Protein AF-A0A8S2MYW1-F1 (afdb_monomer_lite)

Organism: NCBI:txid1234261

pLDDT: mean 93.0, std 9.27, range [55.5, 98.62]

InterPro domains:
  IPR011990 Tetratricopeptide-like helical domain superfamily [G3DSA:1.25.40.10] (1-68)
  IPR011990 Tetratricopeptide-like helical domain superfamily [SSF48452] (4-67)
  IPR019734 Tetratricopeptide repeat [PS50005] (10-43)
  IPR019734 Tetratricopeptide repeat [SM00028] (10-43)

Sequence (70 aa):
SLPSNHPSLATTYNNIGLVHDEKGEYDKALENYERTLEIELKSLPSNHPSLATTYNNIGLVHAVKGDMYC

Radius of gyration: 12.45 Å; chains: 1; bounding box: 32×28×26 Å

Secondary structure (DSSP, 8-state):
---TT-HHHHHHHHHHHHHHHHTT-HHHHHHHHHHHHHHHHHHS-TT-HHHHHHHHHHHHHHHHHHHHT-

Structure (mmCIF, N/CA/C/O backbone):
data_AF-A0A8S2MYW1-F1
#
_entry.id   AF-A0A8S2MYW1-F1
#
loop_
_atom_site.group_PDB
_atom_site.id
_atom_site.type_symbol
_atom_site.label_atom_id
_atom_site.label_alt_id
_atom_site.label_comp_id
_atom_site.label_asym_id
_atom_site.label_entity_id
_atom_site.label_seq_id
_atom_site.pdbx_PDB_ins_code
_atom_site.Cartn_x
_atom_site.Cartn_y
_atom_site.Cartn_z
_atom_site.occupancy
_atom_site.B_iso_or_equiv
_atom_site.auth_seq_id
_atom_site.auth_comp_id
_atom_site.auth_asym_id
_atom_site.auth_atom_id
_atom_site.pdbx_PDB_model_num
ATOM 1 N N . SER A 1 1 ? -14.056 18.862 9.328 1.00 72.38 1 SER A N 1
ATOM 2 C CA . SER A 1 1 ? -12.786 18.226 8.916 1.00 72.38 1 SER A CA 1
ATOM 3 C C . SER A 1 1 ? -12.857 16.749 9.257 1.00 72.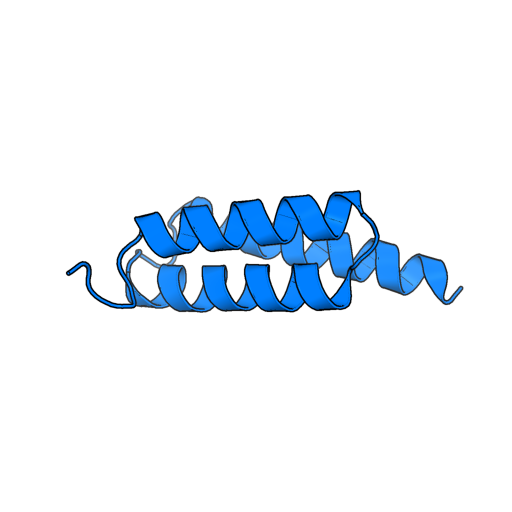38 1 SER A C 1
ATOM 5 O O . SER A 1 1 ? -13.411 16.417 10.299 1.00 72.38 1 SER A O 1
ATOM 7 N N . LEU A 1 2 ? -12.377 15.866 8.376 1.00 70.19 2 LEU A N 1
ATOM 8 C CA . LEU A 1 2 ? -12.288 14.436 8.686 1.00 70.19 2 LEU A CA 1
ATOM 9 C C . LEU A 1 2 ? -11.128 14.194 9.669 1.00 70.19 2 LEU A C 1
ATOM 11 O O . LEU A 1 2 ? -10.102 14.870 9.545 1.00 70.19 2 LEU A O 1
ATOM 15 N N . PRO A 1 3 ? -11.263 13.262 10.630 1.00 79.06 3 PRO A N 1
ATOM 16 C CA . PRO A 1 3 ? -10.142 12.807 11.447 1.00 79.06 3 PRO A CA 1
ATOM 17 C C . PRO A 1 3 ? -8.987 12.308 10.572 1.00 79.06 3 PRO A C 1
ATOM 19 O O . PRO A 1 3 ? -9.212 11.760 9.493 1.00 79.06 3 PRO A O 1
ATOM 22 N N . SER A 1 4 ? -7.749 12.453 11.044 1.00 74.75 4 SER A N 1
ATOM 23 C CA . SER A 1 4 ? -6.538 12.059 10.303 1.00 74.75 4 SER A CA 1
ATOM 24 C C . SER A 1 4 ? -6.438 10.558 10.002 1.00 74.75 4 SER A C 1
ATOM 26 O O . SER A 1 4 ? -5.610 10.156 9.191 1.00 74.75 4 SER A O 1
ATOM 28 N N . ASN A 1 5 ? -7.281 9.739 10.631 1.00 74.75 5 ASN A N 1
ATOM 29 C CA . ASN A 1 5 ? -7.406 8.300 10.423 1.00 74.75 5 ASN A CA 1
ATOM 30 C C . ASN A 1 5 ? -8.724 7.903 9.733 1.00 74.75 5 ASN A C 1
ATOM 32 O O . ASN A 1 5 ? -9.105 6.735 9.757 1.00 74.75 5 ASN A O 1
ATOM 36 N N . HIS A 1 6 ? -9.463 8.846 9.146 1.00 81.94 6 HIS A N 1
ATOM 37 C CA . HIS A 1 6 ? -10.703 8.500 8.462 1.00 81.94 6 HIS A CA 1
ATOM 38 C C . HIS A 1 6 ? -10.424 7.516 7.304 1.00 81.94 6 HIS A C 1
ATOM 40 O O . HIS A 1 6 ? -9.539 7.803 6.496 1.00 81.94 6 HIS A O 1
ATOM 46 N N . PRO A 1 7 ? -11.172 6.402 7.160 1.00 82.50 7 PRO A N 1
ATOM 47 C CA . PRO A 1 7 ? -10.895 5.375 6.147 1.00 82.50 7 PRO A CA 1
ATOM 48 C C . PRO A 1 7 ? -10.804 5.894 4.706 1.00 82.50 7 PRO A C 1
ATOM 50 O O . PRO A 1 7 ? -10.043 5.365 3.905 1.00 82.50 7 PRO A O 1
ATOM 53 N N . SER A 1 8 ? -11.513 6.978 4.371 1.00 89.81 8 SER A N 1
ATOM 54 C CA . SER A 1 8 ? -11.395 7.596 3.040 1.00 89.81 8 SER A CA 1
ATOM 55 C C . SER A 1 8 ? -9.992 8.139 2.741 1.00 89.81 8 SER A C 1
ATOM 57 O O . SER A 1 8 ? -9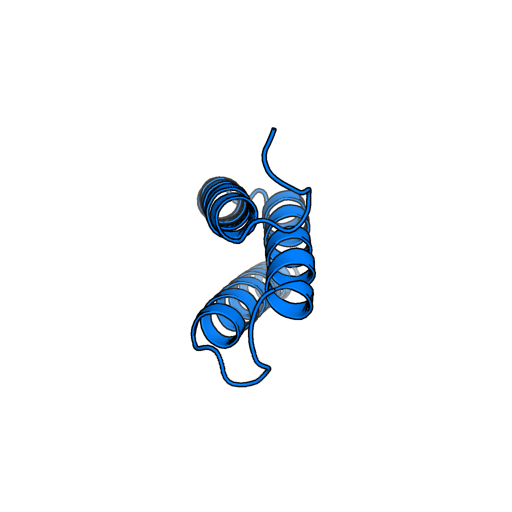.619 8.230 1.578 1.00 89.81 8 SER A O 1
ATOM 59 N N . LEU A 1 9 ? -9.216 8.515 3.765 1.00 93.00 9 LEU A N 1
ATOM 60 C CA . LEU A 1 9 ? -7.825 8.933 3.590 1.00 93.00 9 LEU A CA 1
ATOM 61 C C . LEU A 1 9 ? -6.947 7.747 3.185 1.00 93.00 9 LEU A C 1
ATOM 63 O O . LEU A 1 9 ? -6.091 7.925 2.325 1.00 93.00 9 LEU A O 1
ATOM 67 N N . ALA A 1 10 ? -7.196 6.547 3.728 1.00 95.12 10 ALA A N 1
ATOM 68 C CA . ALA A 1 10 ? -6.501 5.329 3.305 1.00 95.12 10 ALA A CA 1
ATOM 69 C C . ALA A 1 10 ? -6.739 5.057 1.813 1.00 95.12 10 ALA A C 1
ATOM 71 O O . ALA A 1 10 ? -5.789 4.870 1.064 1.00 95.12 10 ALA A O 1
ATOM 72 N N . THR A 1 11 ? -7.989 5.153 1.345 1.00 95.44 11 THR A N 1
ATOM 73 C CA . THR A 1 11 ? -8.298 4.999 -0.087 1.00 95.44 11 THR A CA 1
ATOM 74 C C . THR A 1 11 ? -7.558 6.019 -0.955 1.00 95.44 11 THR A C 1
ATOM 76 O O . THR A 1 11 ? -7.025 5.661 -2.004 1.00 95.44 11 THR A O 1
ATOM 79 N N . THR A 1 12 ? -7.489 7.282 -0.525 1.00 96.88 12 THR A N 1
ATOM 80 C CA . THR A 1 12 ? -6.758 8.323 -1.260 1.00 96.88 12 THR A CA 1
ATOM 81 C C . THR A 1 12 ? -5.266 8.015 -1.347 1.00 96.88 12 THR A C 1
ATOM 83 O O . THR A 1 12 ? -4.714 8.047 -2.444 1.00 96.88 12 THR A O 1
ATOM 86 N N . TYR A 1 13 ? -4.617 7.693 -0.223 1.00 97.94 13 TYR A N 1
ATOM 87 C CA . TYR A 1 13 ? -3.193 7.352 -0.215 1.00 97.94 13 TYR A CA 1
ATOM 88 C C . TYR A 1 13 ? -2.910 6.094 -1.038 1.00 97.94 13 TYR A C 1
ATOM 90 O O . TYR A 1 13 ? -1.976 6.104 -1.832 1.00 97.94 13 TYR A O 1
ATOM 98 N N . ASN A 1 14 ? -3.756 5.064 -0.959 1.00 97.88 14 ASN A N 1
ATOM 99 C CA . ASN A 1 14 ? -3.595 3.855 -1.763 1.00 97.88 14 ASN A CA 1
ATOM 100 C C . ASN A 1 14 ? -3.613 4.166 -3.267 1.00 97.88 14 ASN A C 1
ATOM 102 O O . ASN A 1 14 ? -2.778 3.668 -4.014 1.00 97.88 14 ASN A O 1
ATOM 106 N N . ASN A 1 15 ? -4.529 5.028 -3.712 1.00 98.19 15 ASN A N 1
ATOM 107 C CA . ASN A 1 15 ? -4.608 5.418 -5.120 1.00 98.19 15 ASN A CA 1
ATOM 108 C C . ASN A 1 15 ? -3.397 6.251 -5.564 1.00 98.19 15 ASN A C 1
ATOM 110 O O . ASN A 1 15 ? -2.930 6.094 -6.688 1.00 98.19 15 ASN A O 1
ATOM 114 N N . ILE A 1 16 ? -2.868 7.120 -4.698 1.00 98.44 16 ILE A N 1
ATOM 115 C CA . ILE A 1 16 ? -1.630 7.862 -4.982 1.00 98.44 16 ILE A CA 1
ATOM 116 C C . ILE A 1 16 ? -0.443 6.893 -5.077 1.00 98.44 16 ILE A C 1
ATOM 118 O O . ILE A 1 16 ? 0.367 7.012 -5.995 1.00 98.44 16 ILE A O 1
ATOM 122 N N . GLY A 1 17 ? -0.373 5.910 -4.174 1.00 98.50 17 GLY A N 1
ATOM 123 C CA . GLY A 1 17 ? 0.628 4.845 -4.206 1.00 98.50 17 GLY A CA 1
ATOM 124 C C . GLY A 1 17 ? 0.595 4.068 -5.519 1.00 98.50 17 GLY A C 1
ATOM 125 O O . GLY A 1 17 ? 1.635 3.920 -6.154 1.00 98.50 17 GLY A O 1
ATOM 126 N N . LEU A 1 18 ? -0.601 3.692 -5.980 1.00 98.44 18 LEU A N 1
ATOM 127 C CA . LEU A 1 18 ? -0.800 3.010 -7.261 1.00 98.44 18 LEU A CA 1
ATOM 128 C C . LEU A 1 18 ? -0.312 3.842 -8.450 1.00 98.44 18 LEU A C 1
ATOM 130 O O . LEU A 1 18 ? 0.400 3.333 -9.306 1.00 98.44 18 LEU A O 1
ATOM 134 N N . VAL A 1 19 ? -0.622 5.141 -8.480 1.00 98.62 19 VAL A N 1
ATOM 135 C CA . VAL A 1 19 ? -0.137 6.036 -9.544 1.00 98.62 19 VAL A CA 1
ATOM 136 C C . VAL A 1 19 ? 1.393 6.126 -9.560 1.00 98.62 19 VAL A C 1
ATOM 138 O O . VAL A 1 19 ? 1.989 6.237 -10.631 1.00 98.62 19 VAL A O 1
ATOM 141 N N . HIS A 1 20 ? 2.049 6.112 -8.397 1.00 98.62 20 HIS A N 1
ATOM 142 C CA . HIS A 1 20 ? 3.512 6.098 -8.330 1.00 98.62 20 HIS A CA 1
ATOM 143 C C . HIS A 1 20 ? 4.102 4.748 -8.747 1.00 98.62 20 HIS A C 1
ATOM 145 O O . HIS A 1 20 ? 5.114 4.736 -9.445 1.00 98.62 20 HIS A O 1
ATOM 151 N N . ASP A 1 21 ? 3.462 3.641 -8.377 1.00 97.69 21 ASP A N 1
ATOM 152 C CA . ASP A 1 21 ? 3.857 2.289 -8.777 1.00 97.69 21 ASP A CA 1
ATOM 153 C C . ASP A 1 21 ? 3.812 2.126 -10.304 1.00 97.69 21 ASP A C 1
ATOM 155 O O . ASP A 1 21 ? 4.812 1.784 -10.931 1.00 97.69 21 ASP A O 1
ATOM 159 N N . GLU A 1 22 ? 2.709 2.540 -10.935 1.00 96.88 22 GLU A N 1
ATOM 160 C CA . GLU A 1 22 ? 2.555 2.542 -12.398 1.00 96.88 22 GLU A CA 1
ATOM 161 C C . GLU A 1 22 ? 3.587 3.428 -13.120 1.00 96.88 22 GLU A C 1
ATOM 163 O O . GLU A 1 22 ? 3.899 3.209 -14.291 1.00 96.88 22 GLU A O 1
ATOM 168 N N . LYS A 1 23 ? 4.140 4.432 -12.429 1.00 97.62 23 LYS A N 1
ATOM 169 C CA . LYS A 1 23 ? 5.213 5.298 -12.938 1.00 97.62 23 LYS A CA 1
ATOM 170 C C . LYS A 1 23 ? 6.622 4.754 -12.690 1.00 97.62 23 LYS A C 1
ATOM 172 O O . LYS A 1 23 ? 7.584 5.385 -13.125 1.00 97.62 23 LYS A O 1
ATOM 177 N N . GLY A 1 24 ? 6.764 3.638 -11.978 1.00 95.88 24 GLY A N 1
ATOM 178 C CA . GLY A 1 24 ? 8.055 3.118 -11.525 1.00 95.88 24 GLY A CA 1
ATOM 179 C C . GLY A 1 24 ? 8.694 3.939 -10.398 1.00 95.88 24 GLY A C 1
ATOM 180 O O . GLY A 1 24 ? 9.873 3.780 -10.091 1.00 95.88 24 GLY A O 1
ATOM 181 N N . GLU A 1 25 ? 7.939 4.838 -9.762 1.00 97.81 25 GLU A N 1
ATOM 182 C CA . GLU A 1 25 ? 8.385 5.659 -8.634 1.00 97.81 25 GLU A CA 1
ATOM 183 C C . GLU A 1 25 ? 8.220 4.883 -7.310 1.00 97.81 25 GLU A C 1
ATOM 185 O O . GLU A 1 25 ? 7.534 5.328 -6.387 1.00 97.81 25 GLU A O 1
ATOM 190 N N . TYR A 1 26 ? 8.849 3.707 -7.220 1.00 96.69 26 TYR A N 1
ATOM 191 C CA . TYR A 1 26 ? 8.597 2.697 -6.181 1.00 96.69 26 TYR A CA 1
ATOM 192 C C . TYR A 1 26 ? 8.758 3.201 -4.740 1.00 96.69 26 TYR A C 1
ATOM 194 O O . TYR A 1 26 ? 7.971 2.832 -3.873 1.00 96.69 26 TYR A O 1
ATOM 202 N N . ASP A 1 27 ? 9.726 4.081 -4.470 1.00 97.44 27 ASP A N 1
ATOM 203 C CA . ASP A 1 27 ? 9.916 4.644 -3.124 1.00 97.44 27 ASP A CA 1
ATOM 204 C C . ASP A 1 27 ? 8.717 5.491 -2.680 1.00 97.44 27 ASP A C 1
ATOM 206 O O . ASP A 1 27 ? 8.270 5.395 -1.538 1.00 97.44 27 ASP A O 1
ATOM 210 N N . LYS A 1 28 ? 8.139 6.271 -3.600 1.00 98.12 28 LYS A N 1
ATOM 211 C CA . LYS A 1 28 ? 6.933 7.059 -3.316 1.00 98.12 28 LYS A CA 1
ATOM 212 C C . LYS A 1 28 ? 5.695 6.174 -3.239 1.00 98.12 28 LYS A C 1
ATOM 214 O O . LYS A 1 28 ? 4.786 6.474 -2.468 1.00 98.12 28 LYS A O 1
ATOM 219 N N . ALA A 1 29 ? 5.641 5.097 -4.024 1.00 98.44 29 ALA A N 1
ATOM 220 C CA . ALA A 1 29 ? 4.569 4.113 -3.920 1.00 98.44 29 ALA A CA 1
ATOM 221 C C . ALA A 1 29 ? 4.540 3.492 -2.514 1.00 98.44 29 ALA A C 1
ATOM 223 O O . ALA A 1 29 ? 3.497 3.513 -1.860 1.00 98.44 29 ALA A O 1
ATOM 224 N N . LEU A 1 30 ? 5.700 3.046 -2.015 1.00 98.31 30 LEU A N 1
ATOM 225 C CA . LEU A 1 30 ? 5.850 2.491 -0.667 1.00 98.31 30 LEU A CA 1
ATOM 226 C C . LEU A 1 30 ? 5.444 3.490 0.418 1.00 98.31 30 LEU A C 1
ATOM 228 O O . LEU A 1 30 ? 4.627 3.135 1.261 1.00 98.31 30 LEU A O 1
ATOM 232 N N . GLU A 1 31 ? 5.910 4.742 0.357 1.00 98.44 31 GLU A N 1
ATOM 233 C CA . GLU A 1 31 ? 5.532 5.779 1.335 1.00 98.44 31 GLU A CA 1
ATOM 234 C C . GLU A 1 31 ? 4.000 5.933 1.445 1.00 98.44 31 GLU A C 1
ATOM 236 O O . GLU A 1 31 ? 3.429 6.007 2.538 1.00 98.44 31 GLU A O 1
ATOM 241 N N . ASN A 1 32 ? 3.304 5.929 0.306 1.00 98.56 32 ASN A N 1
ATOM 242 C CA . ASN A 1 32 ? 1.850 6.059 0.267 1.00 98.56 32 ASN A CA 1
ATOM 243 C C . ASN A 1 32 ? 1.123 4.787 0.742 1.00 98.56 32 ASN A C 1
ATOM 245 O O . ASN A 1 32 ? 0.106 4.882 1.442 1.00 98.56 32 ASN A O 1
ATOM 249 N N . TYR A 1 33 ? 1.624 3.595 0.412 1.00 98.56 33 TYR A N 1
ATOM 250 C CA . TYR A 1 33 ? 1.052 2.342 0.909 1.00 98.56 33 TYR A CA 1
ATOM 251 C C . TYR A 1 33 ? 1.288 2.148 2.416 1.00 98.56 33 TYR A C 1
ATOM 253 O O . TYR A 1 33 ? 0.379 1.721 3.124 1.00 98.56 33 TYR A O 1
ATOM 261 N N . GLU A 1 34 ? 2.444 2.542 2.949 1.00 98.25 34 GLU A N 1
ATOM 262 C CA . GLU A 1 34 ? 2.716 2.540 4.393 1.00 98.25 34 GLU A CA 1
ATOM 263 C C . GLU A 1 34 ? 1.782 3.500 5.138 1.00 98.25 34 GLU A C 1
ATOM 265 O O . GLU A 1 34 ? 1.214 3.155 6.179 1.00 98.25 34 GLU A O 1
ATOM 270 N N . ARG A 1 35 ? 1.539 4.687 4.569 1.00 97.38 35 ARG A N 1
ATOM 271 C CA . ARG A 1 35 ? 0.578 5.648 5.122 1.00 97.38 35 ARG A CA 1
ATOM 272 C C . ARG A 1 35 ? -0.855 5.116 5.100 1.00 97.38 35 ARG A C 1
ATOM 274 O O . ARG A 1 35 ? -1.606 5.336 6.052 1.00 97.38 35 ARG A O 1
ATOM 281 N N . THR A 1 36 ? -1.225 4.403 4.036 1.00 98.06 36 THR A N 1
ATOM 282 C CA . THR A 1 36 ? -2.503 3.681 3.931 1.00 98.06 36 THR A CA 1
ATOM 283 C C . THR A 1 36 ? -2.625 2.667 5.065 1.00 98.06 36 THR A C 1
ATOM 285 O O . THR A 1 36 ? -3.593 2.715 5.826 1.00 98.06 36 THR A O 1
ATOM 288 N N . LEU A 1 37 ? -1.606 1.822 5.239 1.00 97.88 37 LEU A N 1
ATOM 289 C CA . LEU A 1 37 ? -1.569 0.780 6.261 1.00 97.88 37 LEU A CA 1
ATOM 290 C C . LEU A 1 37 ? -1.696 1.359 7.677 1.00 97.88 37 L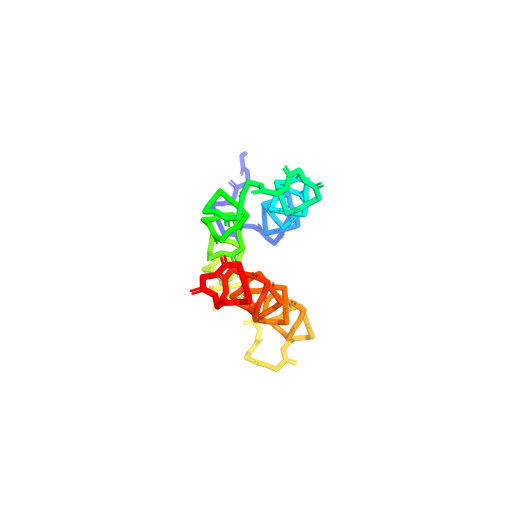EU A C 1
ATOM 292 O O . LEU A 1 37 ? -2.447 0.833 8.495 1.00 97.88 37 LEU A O 1
ATOM 296 N N . GLU A 1 38 ? -1.020 2.473 7.969 1.00 96.88 38 GLU A N 1
ATOM 297 C CA . GLU A 1 38 ? -1.104 3.141 9.273 1.00 96.88 38 GLU A CA 1
ATOM 298 C C . GLU A 1 38 ? -2.539 3.579 9.616 1.00 96.88 38 GLU A C 1
ATOM 300 O O . GLU A 1 38 ? -2.980 3.465 10.764 1.00 96.88 38 GLU A O 1
ATOM 305 N N . ILE A 1 39 ? -3.279 4.087 8.626 1.00 96.00 39 ILE A N 1
ATOM 306 C CA . ILE A 1 39 ? -4.671 4.513 8.799 1.00 96.00 39 ILE A CA 1
ATOM 307 C C . ILE A 1 39 ? -5.580 3.294 8.970 1.00 96.00 39 ILE A C 1
ATOM 309 O O . ILE A 1 39 ? -6.418 3.279 9.872 1.00 96.00 39 ILE A O 1
ATOM 313 N N . GLU A 1 40 ? -5.40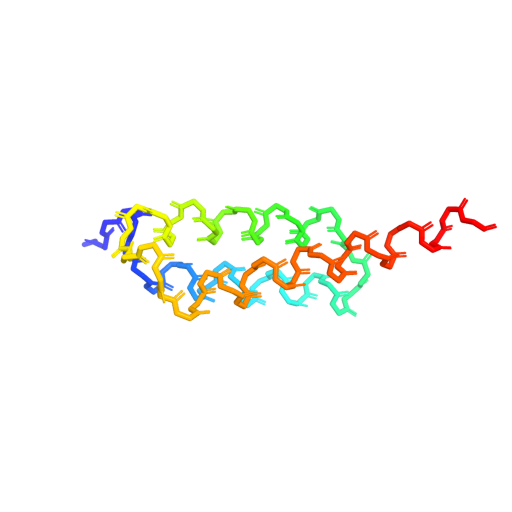4 2.265 8.143 1.00 96.25 40 GLU A N 1
ATOM 314 C CA . GLU A 1 40 ? -6.200 1.038 8.200 1.00 96.25 40 GLU A CA 1
ATOM 315 C C . GLU A 1 40 ? -6.039 0.313 9.538 1.00 96.25 40 GLU A C 1
ATOM 317 O O . GLU A 1 40 ? -7.041 -0.038 10.157 1.00 96.25 40 GLU A O 1
ATOM 322 N N . LEU A 1 41 ? -4.811 0.182 10.047 1.00 95.81 41 LEU A N 1
ATOM 323 C CA . LEU A 1 41 ? -4.532 -0.442 11.347 1.00 95.81 41 LEU A CA 1
ATOM 324 C C . LEU A 1 41 ? -5.170 0.306 12.528 1.00 95.81 41 LEU A C 1
ATOM 326 O O . LEU A 1 41 ? -5.471 -0.304 13.552 1.00 95.81 41 LEU A O 1
ATOM 330 N N . LYS A 1 42 ? -5.372 1.624 12.408 1.00 94.81 42 LYS A N 1
ATOM 331 C CA . LYS A 1 42 ? -6.019 2.447 13.446 1.00 94.81 42 LYS A CA 1
ATOM 332 C C . LYS A 1 42 ? -7.542 2.421 13.374 1.00 94.81 42 LYS A C 1
ATOM 334 O O . LYS A 1 42 ? -8.190 2.743 14.369 1.00 94.81 42 LYS A O 1
ATOM 339 N N . SER A 1 43 ? -8.105 2.108 12.211 1.00 93.75 43 SER A N 1
ATOM 340 C CA . SER A 1 43 ? -9.521 2.356 11.920 1.00 93.75 43 SER A CA 1
ATOM 341 C C . SER A 1 43 ? -10.318 1.101 11.579 1.00 93.75 43 SER A C 1
ATOM 343 O O . SER A 1 43 ? -11.547 1.158 11.581 1.00 93.75 43 SER A O 1
ATOM 345 N N . LEU A 1 44 ? -9.653 -0.020 11.295 1.00 93.75 44 LEU A N 1
ATOM 346 C CA . LEU A 1 44 ? -10.277 -1.268 10.868 1.00 93.75 44 LEU A CA 1
ATOM 347 C C . LEU A 1 44 ? -9.915 -2.429 11.812 1.00 93.75 44 LEU A C 1
ATOM 349 O O . LEU A 1 44 ? -8.846 -2.425 12.424 1.00 93.75 44 LEU A O 1
ATOM 353 N N . PRO A 1 45 ? -10.776 -3.457 11.920 1.00 95.94 45 PRO A N 1
ATOM 354 C CA . PRO A 1 45 ? -10.413 -4.718 12.559 1.00 95.94 45 PRO A CA 1
ATOM 355 C C . PRO A 1 45 ? -9.228 -5.394 11.856 1.00 95.94 45 PRO A C 1
ATOM 357 O O . PRO A 1 45 ? -9.063 -5.278 10.642 1.00 95.94 45 PRO A O 1
ATOM 360 N N . SER A 1 46 ? -8.453 -6.187 12.596 1.00 94.75 46 SER A N 1
ATOM 361 C CA . SER A 1 46 ? -7.244 -6.859 12.088 1.00 94.75 46 SER A CA 1
ATOM 362 C C . SER A 1 46 ? -7.484 -7.856 10.947 1.00 94.75 46 SER A C 1
ATOM 364 O O . SER A 1 46 ? -6.543 -8.215 10.247 1.00 94.75 46 SER A O 1
ATOM 366 N N . ASN A 1 47 ? -8.723 -8.311 10.745 1.00 94.81 47 ASN A N 1
ATOM 367 C CA . ASN A 1 47 ? -9.116 -9.225 9.671 1.00 94.81 47 ASN A CA 1
ATOM 368 C C . ASN A 1 47 ? -9.804 -8.520 8.488 1.00 94.81 47 ASN A C 1
ATOM 370 O O . ASN A 1 47 ? -10.394 -9.188 7.638 1.00 94.81 47 ASN A O 1
ATOM 374 N N . HIS A 1 48 ? -9.778 -7.186 8.438 1.00 96.75 48 HIS A N 1
ATOM 375 C CA . HIS A 1 48 ? -10.409 -6.445 7.356 1.00 96.75 48 HIS A CA 1
ATOM 376 C C . HIS A 1 48 ? -9.670 -6.682 6.025 1.00 96.75 48 HIS A C 1
ATOM 378 O O . HIS A 1 48 ? -8.448 -6.537 5.977 1.00 96.75 48 HIS A O 1
ATOM 384 N N . PRO A 1 49 ? -10.376 -6.987 4.919 1.00 96.94 49 PRO A N 1
ATOM 385 C CA . PRO A 1 49 ? -9.748 -7.338 3.642 1.00 96.94 49 PRO A CA 1
ATOM 386 C C . PRO A 1 49 ? -8.852 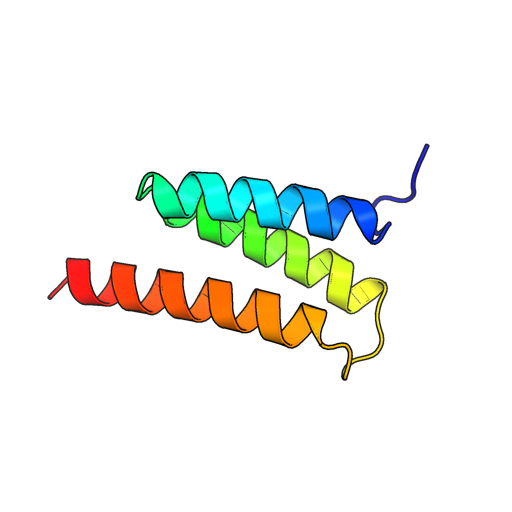-6.237 3.062 1.00 96.94 49 PRO A C 1
ATOM 388 O O . PRO A 1 49 ? -7.877 -6.552 2.388 1.00 96.94 49 PRO A O 1
ATOM 391 N N . SER A 1 50 ? -9.125 -4.960 3.352 1.00 96.50 50 SER A N 1
ATOM 392 C CA . SER A 1 50 ? -8.268 -3.859 2.884 1.00 96.50 50 SER A CA 1
ATOM 393 C C . SER A 1 50 ? -6.819 -3.967 3.366 1.00 96.50 50 SER A C 1
ATOM 395 O O . SER A 1 50 ? -5.917 -3.686 2.586 1.00 96.50 50 SER A O 1
ATOM 397 N N . LEU A 1 51 ? -6.585 -4.489 4.580 1.00 97.62 51 LEU A N 1
ATOM 398 C CA . LEU A 1 51 ? -5.226 -4.723 5.077 1.00 97.62 51 LEU A CA 1
ATOM 399 C C . LEU A 1 51 ? -4.471 -5.698 4.166 1.00 97.62 51 LEU A C 1
ATOM 401 O O . LEU A 1 51 ? -3.312 -5.466 3.836 1.00 97.62 51 LEU A O 1
ATOM 405 N N . ALA A 1 52 ? -5.134 -6.770 3.720 1.00 98.00 52 ALA A N 1
ATOM 406 C CA . ALA A 1 52 ? -4.535 -7.741 2.807 1.00 98.00 52 ALA A CA 1
ATOM 407 C C . ALA A 1 52 ? -4.199 -7.110 1.449 1.00 98.00 52 ALA A C 1
ATOM 409 O O . ALA A 1 52 ? -3.124 -7.369 0.911 1.00 98.00 52 ALA A O 1
ATOM 410 N N . THR A 1 53 ? -5.075 -6.247 0.925 1.00 98.12 53 THR A N 1
ATOM 411 C CA . THR A 1 53 ? -4.810 -5.482 -0.303 1.00 98.12 53 THR A CA 1
ATOM 412 C C . THR A 1 53 ? -3.575 -4.597 -0.147 1.00 98.12 53 THR A C 1
ATOM 414 O O . THR A 1 53 ? -2.677 -4.651 -0.985 1.00 98.12 53 THR A O 1
ATOM 417 N N . THR A 1 54 ? -3.486 -3.829 0.942 1.00 98.38 54 THR A N 1
ATOM 418 C CA . THR A 1 54 ? -2.354 -2.929 1.193 1.00 98.38 54 THR A CA 1
ATOM 419 C C . THR A 1 54 ? -1.043 -3.704 1.357 1.00 98.38 54 THR A C 1
ATOM 421 O O . THR A 1 54 ? -0.041 -3.351 0.736 1.00 98.38 54 THR A O 1
ATOM 424 N N . TYR A 1 55 ? -1.043 -4.812 2.109 1.00 98.50 55 TYR A N 1
ATOM 425 C CA . TYR A 1 55 ? 0.132 -5.684 2.223 1.00 98.50 55 TYR A CA 1
ATOM 426 C C . TYR A 1 55 ? 0.555 -6.286 0.881 1.00 98.50 55 TYR A C 1
ATOM 428 O O . TYR A 1 55 ? 1.749 -6.347 0.590 1.00 98.50 55 TYR A O 1
ATOM 436 N N . ASN A 1 56 ? -0.405 -6.710 0.055 1.00 98.44 56 ASN A N 1
ATOM 437 C CA . ASN A 1 56 ? -0.119 -7.235 -1.275 1.00 98.44 56 ASN A CA 1
ATOM 438 C C . ASN A 1 56 ? 0.552 -6.177 -2.163 1.00 98.44 56 ASN A C 1
ATOM 440 O O . ASN A 1 56 ? 1.557 -6.475 -2.801 1.00 98.44 56 ASN A O 1
ATOM 444 N N . ASN A 1 57 ? 0.047 -4.940 -2.161 1.00 98.25 57 ASN A N 1
ATOM 445 C CA . ASN A 1 57 ? 0.631 -3.846 -2.939 1.00 98.25 57 ASN A CA 1
ATOM 446 C C . ASN A 1 57 ? 2.076 -3.549 -2.503 1.00 98.25 57 ASN A C 1
ATOM 448 O O . ASN A 1 57 ? 2.964 -3.453 -3.345 1.00 98.25 57 ASN A O 1
ATOM 452 N N . ILE A 1 58 ? 2.340 -3.499 -1.192 1.00 98.44 58 ILE A N 1
ATOM 453 C CA . ILE A 1 58 ? 3.700 -3.329 -0.650 1.00 98.44 58 ILE A CA 1
ATOM 454 C C . ILE A 1 58 ? 4.620 -4.477 -1.098 1.00 98.44 58 ILE A C 1
ATOM 456 O O . ILE A 1 58 ? 5.747 -4.241 -1.536 1.00 98.44 58 ILE A O 1
ATOM 460 N N . GLY A 1 59 ? 4.138 -5.721 -1.018 1.00 98.12 59 GLY A N 1
ATOM 461 C CA . GLY A 1 59 ? 4.891 -6.903 -1.437 1.00 98.12 59 GLY A CA 1
ATOM 462 C C . GLY A 1 59 ? 5.253 -6.889 -2.924 1.00 98.12 59 GLY A C 1
ATOM 463 O O . GLY A 1 59 ? 6.393 -7.192 -3.273 1.00 98.12 59 GLY A O 1
ATOM 464 N N . LEU A 1 60 ? 4.314 -6.490 -3.789 1.00 97.44 60 LEU A N 1
ATOM 465 C CA . LEU A 1 60 ? 4.549 -6.363 -5.229 1.00 97.44 60 LEU A CA 1
ATOM 466 C C . LEU A 1 60 ? 5.619 -5.313 -5.539 1.00 97.44 60 LEU A C 1
ATOM 468 O O . LEU A 1 60 ? 6.551 -5.608 -6.286 1.00 97.44 60 LEU A O 1
ATOM 472 N N . VAL A 1 61 ? 5.552 -4.136 -4.910 1.00 97.56 61 VAL A N 1
ATOM 473 C CA . VAL A 1 61 ? 6.568 -3.092 -5.113 1.00 97.56 61 VAL A CA 1
ATOM 474 C C . VAL A 1 61 ? 7.953 -3.574 -4.674 1.00 97.56 61 VAL A C 1
ATOM 476 O O . VAL A 1 61 ? 8.940 -3.350 -5.376 1.00 97.56 61 VAL A O 1
ATOM 479 N N . HIS A 1 62 ? 8.053 -4.280 -3.544 1.00 96.69 62 HIS A N 1
ATOM 480 C CA . HIS A 1 62 ? 9.325 -4.857 -3.105 1.00 96.69 62 HIS A CA 1
ATOM 481 C C . HIS A 1 62 ? 9.864 -5.928 -4.054 1.00 96.69 62 HIS A C 1
ATOM 483 O O . HIS A 1 62 ? 11.074 -5.953 -4.277 1.00 96.69 62 HIS A O 1
ATOM 489 N N . ALA A 1 63 ? 9.005 -6.782 -4.615 1.00 95.38 63 ALA A N 1
ATOM 490 C CA . ALA A 1 63 ? 9.417 -7.789 -5.589 1.00 95.38 63 ALA A CA 1
ATOM 491 C C . ALA A 1 63 ? 10.009 -7.128 -6.842 1.00 95.38 63 ALA A C 1
ATOM 493 O O . ALA A 1 63 ? 11.147 -7.413 -7.204 1.00 95.38 63 ALA A O 1
ATOM 494 N N . VAL A 1 64 ? 9.299 -6.153 -7.419 1.00 93.25 64 VAL A N 1
ATOM 495 C CA . VAL A 1 64 ? 9.764 -5.418 -8.607 1.00 93.25 64 VAL A CA 1
ATOM 496 C C . VAL A 1 64 ? 11.068 -4.669 -8.327 1.00 93.25 64 VAL A C 1
ATOM 498 O O . VAL A 1 64 ? 12.004 -4.704 -9.126 1.00 93.25 64 VAL A O 1
ATOM 501 N N . LYS A 1 65 ? 11.163 -4.009 -7.169 1.00 90.06 65 LYS A N 1
ATOM 502 C CA . LYS A 1 65 ? 12.379 -3.300 -6.767 1.00 90.06 65 LYS A CA 1
ATOM 503 C C . LYS A 1 65 ? 13.550 -4.267 -6.548 1.00 90.06 65 LYS A C 1
ATOM 505 O O . LYS A 1 65 ? 14.668 -3.918 -6.899 1.00 90.06 65 LYS A O 1
ATOM 510 N N . GLY A 1 66 ? 13.309 -5.462 -6.005 1.00 86.06 66 GLY A N 1
ATOM 511 C CA . GLY A 1 66 ? 14.313 -6.518 -5.846 1.00 86.06 66 GLY A CA 1
ATOM 512 C C . GLY A 1 66 ? 14.825 -7.065 -7.181 1.00 86.06 66 GLY A C 1
ATOM 513 O O . GLY A 1 66 ? 16.037 -7.175 -7.360 1.00 86.06 66 GLY A O 1
ATOM 514 N N . ASP A 1 67 ? 13.921 -7.313 -8.130 1.00 80.81 67 ASP A N 1
ATOM 515 C CA . ASP A 1 67 ? 14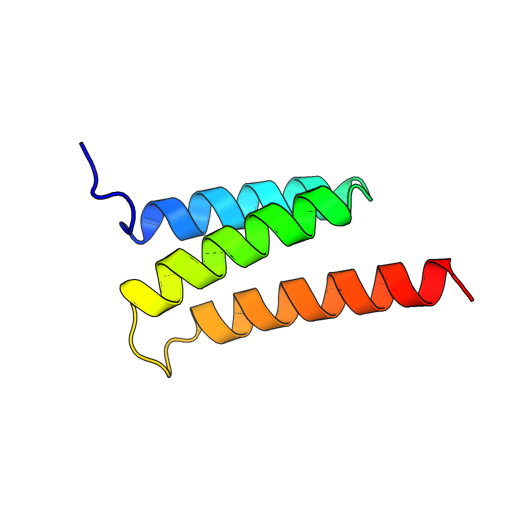.253 -7.774 -9.484 1.00 80.81 67 ASP A CA 1
ATOM 516 C C . ASP A 1 67 ? 15.070 -6.732 -10.266 1.00 80.81 67 ASP A C 1
ATOM 518 O O . ASP A 1 67 ? 15.938 -7.092 -11.053 1.00 80.81 67 ASP A O 1
ATOM 522 N N . MET A 1 68 ? 14.852 -5.433 -10.023 1.00 73.06 68 MET A N 1
ATOM 523 C CA . MET A 1 68 ? 15.622 -4.352 -10.658 1.00 73.06 68 MET A CA 1
ATOM 524 C C . MET A 1 68 ? 17.105 -4.325 -10.244 1.00 73.06 68 MET A C 1
ATOM 526 O O . MET A 1 68 ? 17.933 -3.773 -10.969 1.00 73.06 68 MET A O 1
ATOM 530 N N . TYR A 1 69 ? 17.450 -4.873 -9.075 1.00 62.88 69 TYR A N 1
ATOM 531 C CA . TYR A 1 69 ? 18.830 -4.913 -8.572 1.00 62.88 69 TYR A CA 1
ATOM 532 C C . TYR A 1 69 ? 19.554 -6.240 -8.864 1.00 62.88 69 TYR A C 1
ATOM 534 O O . TYR A 1 69 ? 20.691 -6.405 -8.414 1.00 62.88 69 TYR A O 1
ATOM 542 N N . CYS A 1 70 ? 18.916 -7.164 -9.590 1.00 55.50 70 CYS A N 1
ATOM 543 C CA . CYS A 1 70 ? 19.470 -8.454 -10.007 1.00 55.50 70 CYS A CA 1
ATOM 544 C C . CYS A 1 70 ? 19.893 -8.420 -11.483 1.00 55.50 70 CYS A C 1
ATOM 546 O O . CYS A 1 70 ? 20.929 -9.047 -11.800 1.00 55.50 70 CYS A O 1
#

Foldseek 3Di:
DDPLLDLVQLVVLQVQLVVCVVVVVLVSSLVSLVSSLVSCVVPHPPPDVVNVVSVVSNVVSVVVVVVVVD